Protein AF-S4P0T2-F1 (afdb_monomer_lite)

pLDDT: mean 82.88, std 11.69, range [52.84, 96.56]

Secondary structure (DSSP, 8-st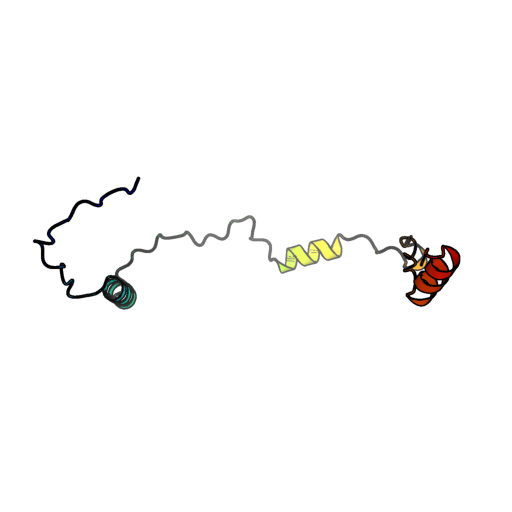ate):
-PPPPP-----S-----SS-HHHHHHHHHHTT------------GGG-S-HHHHHHHHHHTPPPPPPGGG--PPPP--PPPHHHHHHHHHHH----

Sequence (96 aa):
MGVKLKKVNYSRTPIEYELTPYEILMDDIRSRRYTLRKVDGAIPQSVKKDAHAMILEFIRSRPPLRKASERKLPPRRREVTPREQLLASIQVGRQL

Organism: NCBI:txid116150

Foldseek 3Di:
DDDDDDDDDCPDDPPPDVDDPVVVVVCCVVVVVDDDDDDPPPPPPVCVQDPVNVVVVVVVPDDDDDDPVPDDDDPDDDDQDPVNVVVVDVVVDDDD

InterPro domains:
  IPR029901 Protein Spire [PTHR21345] (2-96)

Radius of gyration: 36.44 Å; chains: 1; bounding box: 74×56×79 Å

Structure (mmCIF, N/CA/C/O backbone):
data_AF-S4P0T2-F1
#
_entry.id   AF-S4P0T2-F1
#
loop_
_atom_site.group_PDB
_atom_site.id
_atom_site.type_symbol
_atom_site.label_atom_id
_atom_site.label_alt_id
_atom_site.label_comp_id
_atom_site.label_asym_id
_atom_site.label_entity_id
_atom_site.label_seq_id
_atom_site.pdbx_PDB_ins_code
_atom_site.Cartn_x
_atom_site.Cartn_y
_atom_site.Cartn_z
_atom_site.occupancy
_atom_site.B_iso_or_equiv
_atom_site.auth_seq_id
_atom_site.auth_comp_id
_atom_site.auth_asym_id
_atom_site.auth_atom_id
_atom_site.pdbx_PDB_model_num
ATOM 1 N N . MET A 1 1 ? -25.415 -43.499 -20.628 1.00 52.84 1 MET A N 1
ATOM 2 C CA . MET A 1 1 ? -26.168 -44.010 -19.460 1.00 52.84 1 MET A CA 1
ATOM 3 C C . MET A 1 1 ? -26.354 -42.863 -18.478 1.00 52.84 1 MET A C 1
ATOM 5 O O . MET A 1 1 ? -25.355 -42.327 -18.021 1.00 52.84 1 MET A O 1
ATOM 9 N N . GLY A 1 2 ? -27.589 -42.410 -18.247 1.00 74.81 2 GLY A N 1
ATOM 10 C CA . GLY A 1 2 ? -27.871 -41.252 -17.387 1.00 74.81 2 GLY A CA 1
ATOM 11 C C . GLY A 1 2 ? -28.157 -41.659 -15.941 1.00 74.81 2 GLY A C 1
ATOM 12 O O . GLY A 1 2 ? -28.833 -42.659 -15.706 1.00 74.81 2 GLY A O 1
ATOM 13 N N . VAL A 1 3 ? -27.659 -40.883 -14.977 1.00 64.31 3 VAL A N 1
ATOM 14 C CA . VAL A 1 3 ? -27.936 -41.091 -13.549 1.00 64.31 3 VAL A CA 1
ATOM 15 C C . VAL A 1 3 ? -29.327 -40.551 -13.226 1.00 64.31 3 VAL A C 1
ATOM 17 O O . VAL A 1 3 ? -29.626 -39.384 -13.477 1.00 64.31 3 VAL A O 1
ATOM 20 N N . LYS A 1 4 ? -30.192 -41.407 -12.675 1.00 77.31 4 LYS A N 1
ATOM 21 C CA . LYS A 1 4 ? -31.561 -41.045 -12.293 1.00 77.31 4 LYS A CA 1
ATOM 22 C C . LYS A 1 4 ? -31.557 -40.522 -10.858 1.00 77.31 4 LYS A C 1
ATOM 24 O O . LYS A 1 4 ? -31.216 -41.255 -9.932 1.00 77.31 4 LYS A O 1
ATOM 29 N N . LEU A 1 5 ? -31.919 -39.255 -10.679 1.00 78.62 5 LEU A N 1
ATOM 30 C CA . LEU A 1 5 ? -31.975 -38.635 -9.357 1.00 78.62 5 LEU A CA 1
ATOM 31 C C . LEU A 1 5 ? -33.178 -39.153 -8.561 1.00 78.62 5 LEU A C 1
ATOM 33 O O . LEU A 1 5 ? -34.272 -39.352 -9.095 1.00 78.62 5 LEU A O 1
ATOM 37 N N . LYS A 1 6 ? -32.959 -39.378 -7.264 1.00 79.38 6 LYS A N 1
ATOM 38 C CA . LYS A 1 6 ? -33.980 -39.850 -6.326 1.00 79.38 6 LYS A CA 1
ATOM 39 C C . LYS A 1 6 ? -34.978 -38.722 -6.056 1.00 79.38 6 LYS A C 1
ATOM 41 O O . LYS A 1 6 ? -34.583 -37.630 -5.657 1.00 79.38 6 LYS A O 1
ATOM 46 N N . LYS A 1 7 ? -36.270 -38.990 -6.260 1.00 75.50 7 LYS A N 1
ATOM 47 C CA . LYS A 1 7 ? -37.349 -38.034 -5.983 1.00 75.50 7 LYS A CA 1
ATOM 48 C C . LYS A 1 7 ? -37.481 -37.867 -4.468 1.00 75.50 7 LYS A C 1
ATOM 50 O O . LYS A 1 7 ? -37.872 -38.804 -3.775 1.00 75.50 7 LYS A O 1
ATOM 55 N N . VAL A 1 8 ? -37.100 -36.700 -3.958 1.00 74.12 8 VAL A N 1
ATOM 56 C CA . VAL A 1 8 ? -37.256 -36.343 -2.544 1.00 74.12 8 VAL A CA 1
ATOM 57 C C . VAL A 1 8 ? -38.624 -35.689 -2.376 1.00 74.12 8 VAL A C 1
ATOM 59 O O . VAL A 1 8 ? -38.942 -34.730 -3.075 1.00 74.12 8 VAL A O 1
ATOM 62 N N . ASN A 1 9 ? -39.450 -36.231 -1.480 1.00 69.12 9 ASN A N 1
ATOM 63 C CA . ASN A 1 9 ? -40.700 -35.594 -1.079 1.00 69.12 9 ASN A CA 1
ATOM 64 C C . ASN A 1 9 ? -40.388 -34.574 0.018 1.00 69.12 9 ASN A C 1
ATOM 66 O O . ASN A 1 9 ? -39.929 -34.942 1.099 1.00 69.12 9 ASN A O 1
ATOM 70 N N . TYR A 1 10 ? -40.638 -33.299 -0.264 1.00 61.06 10 TYR A N 1
ATOM 71 C CA . TYR A 1 10 ? -40.533 -32.215 0.708 1.00 61.06 10 TYR A CA 1
ATOM 72 C C . TYR A 1 10 ? -41.773 -32.235 1.615 1.00 61.06 10 TYR A C 1
ATOM 74 O O . TYR A 1 10 ? -42.700 -31.459 1.431 1.00 61.06 10 TYR A O 1
ATOM 82 N N . SER A 1 11 ? -41.834 -33.171 2.567 1.00 63.78 11 SER A N 1
ATOM 83 C CA . SER A 1 11 ? -42.923 -33.225 3.560 1.00 63.78 11 SER A CA 1
ATOM 84 C C . SER A 1 11 ? -42.759 -32.202 4.687 1.00 63.78 11 SER A C 1
ATOM 86 O O . SER A 1 11 ? -43.646 -32.059 5.523 1.00 63.78 11 SER A O 1
ATOM 88 N N . ARG A 1 12 ? -41.608 -31.526 4.752 1.00 62.03 12 ARG A N 1
ATOM 89 C CA . ARG A 1 12 ? -41.336 -30.462 5.713 1.00 62.03 12 ARG A CA 1
ATOM 90 C C . ARG A 1 12 ? -41.501 -29.142 4.976 1.00 62.03 12 ARG A C 1
ATOM 92 O O . ARG A 1 12 ? -40.761 -28.879 4.029 1.00 62.03 12 ARG A O 1
ATOM 99 N N . THR A 1 13 ? -42.490 -28.355 5.386 1.00 63.25 13 THR A N 1
ATOM 100 C CA . THR A 1 13 ? -42.607 -26.957 4.973 1.00 63.25 13 THR A CA 1
ATOM 101 C C . THR A 1 13 ? -41.263 -26.262 5.216 1.00 63.25 13 THR A C 1
ATOM 103 O O . THR A 1 13 ? -40.599 -26.575 6.215 1.00 63.25 13 THR A O 1
ATOM 106 N N . PRO A 1 14 ? -40.806 -25.376 4.311 1.00 63.69 14 PRO A N 1
ATOM 107 C CA . PRO A 1 14 ? -39.653 -24.532 4.590 1.00 63.69 14 PRO A CA 1
ATOM 108 C C . PRO A 1 14 ? -39.844 -23.876 5.960 1.00 63.69 14 PRO A C 1
ATOM 110 O O . PRO A 1 14 ? -40.931 -23.388 6.259 1.00 63.69 14 PRO A O 1
ATOM 113 N N . ILE A 1 15 ? -38.824 -23.928 6.818 1.00 63.34 15 ILE A N 1
ATOM 114 C CA . ILE A 1 15 ? -38.847 -23.161 8.063 1.00 63.34 15 ILE A CA 1
ATOM 115 C C . ILE A 1 15 ? -38.746 -21.702 7.625 1.00 63.34 15 ILE A C 1
ATOM 117 O O . ILE A 1 15 ? -37.674 -21.244 7.231 1.00 63.34 15 ILE A O 1
ATOM 121 N N . GLU A 1 16 ? -39.880 -21.011 7.607 1.00 61.94 16 GLU A N 1
ATOM 122 C CA . GLU A 1 16 ? -39.921 -19.561 7.491 1.00 61.94 16 GLU A CA 1
ATOM 123 C C . GLU A 1 16 ? -39.327 -19.020 8.788 1.00 61.94 16 GLU A C 1
ATOM 125 O O . GLU A 1 16 ? -39.964 -19.006 9.838 1.00 61.94 16 GLU A O 1
ATOM 130 N N . TYR A 1 17 ? -38.040 -18.689 8.752 1.00 62.78 17 TYR A N 1
ATOM 131 C CA . TYR A 1 17 ? -37.443 -17.921 9.829 1.00 62.78 17 TYR A CA 1
ATOM 132 C C . TYR A 1 17 ? -38.087 -16.535 9.794 1.00 62.78 17 TYR A C 1
ATOM 134 O O . TYR A 1 17 ? -38.104 -15.909 8.736 1.00 62.78 17 TYR A O 1
ATOM 142 N N . GLU A 1 18 ? -38.605 -16.063 10.932 1.00 73.00 18 GLU A N 1
ATOM 143 C CA . GLU A 1 18 ? -39.220 -14.728 11.052 1.00 73.00 18 GLU A CA 1
ATOM 144 C C . GLU A 1 18 ? -38.300 -13.615 10.532 1.00 73.00 18 GLU A C 1
ATOM 146 O O . GLU A 1 18 ? -38.766 -12.597 10.031 1.00 73.00 18 GLU A O 1
ATOM 151 N N . LEU A 1 19 ? -36.987 -13.836 10.638 1.00 81.44 19 LEU A N 1
ATOM 152 C CA . LEU A 1 19 ? -35.944 -12.976 10.109 1.00 81.44 19 LEU A CA 1
ATOM 153 C C . LEU A 1 19 ? -34.960 -13.797 9.281 1.00 81.44 19 LEU A C 1
ATOM 155 O O . LEU A 1 19 ? -34.520 -14.885 9.667 1.00 81.44 19 LEU A O 1
ATOM 159 N N . THR A 1 20 ? -34.557 -13.230 8.154 1.00 88.44 20 THR A N 1
ATOM 160 C CA . THR A 1 20 ? -33.442 -13.727 7.360 1.00 88.44 20 THR A CA 1
ATOM 161 C C . THR A 1 20 ? -32.143 -13.661 8.175 1.00 88.44 20 THR A C 1
ATOM 163 O O . THR A 1 20 ? -31.969 -12.774 9.017 1.00 88.44 20 THR A O 1
ATOM 166 N N . PRO A 1 21 ? -31.158 -14.535 7.896 1.00 91.12 21 PRO A N 1
ATOM 167 C CA . PRO A 1 21 ? -29.846 -14.458 8.543 1.00 91.12 21 PRO A CA 1
ATOM 168 C C . PRO A 1 21 ? -29.182 -13.072 8.452 1.00 91.12 21 PRO A C 1
ATOM 170 O O . PRO A 1 21 ? -28.457 -12.671 9.360 1.00 91.12 21 PRO A O 1
ATOM 173 N N . TYR A 1 22 ? -29.448 -12.325 7.374 1.00 91.38 22 TYR A N 1
ATOM 174 C CA . TYR A 1 22 ? -28.974 -10.951 7.203 1.00 91.38 22 TYR A CA 1
ATOM 175 C C . TYR A 1 22 ? -29.608 -9.992 8.214 1.00 91.38 22 TYR A C 1
ATOM 177 O O . TYR A 1 22 ? -28.907 -9.191 8.825 1.00 91.38 22 TYR A O 1
ATOM 185 N N . GLU A 1 23 ? -30.920 -10.074 8.415 1.00 92.25 23 GLU A N 1
ATOM 186 C CA . GLU A 1 23 ? -31.633 -9.196 9.344 1.00 92.25 23 GLU A CA 1
ATOM 187 C C . GLU A 1 23 ? -31.222 -9.454 10.793 1.00 92.25 23 GLU A C 1
ATOM 189 O O . GLU A 1 23 ? -31.023 -8.498 11.540 1.00 92.25 23 GLU A O 1
ATOM 194 N N . ILE A 1 24 ? -30.995 -10.721 11.157 1.00 92.12 24 ILE A N 1
ATOM 195 C CA . ILE A 1 24 ? -30.434 -11.099 12.461 1.00 92.12 24 ILE A CA 1
ATOM 196 C C . ILE A 1 24 ? -29.055 -10.453 12.652 1.00 92.12 24 ILE A C 1
ATOM 198 O O . ILE A 1 24 ? -28.810 -9.812 13.671 1.00 92.12 24 ILE A O 1
ATOM 202 N N . LEU A 1 25 ? -28.174 -10.540 11.647 1.00 93.19 25 LEU A N 1
ATOM 203 C CA . LEU A 1 25 ? -26.852 -9.908 11.691 1.00 93.19 25 LEU A CA 1
ATOM 204 C 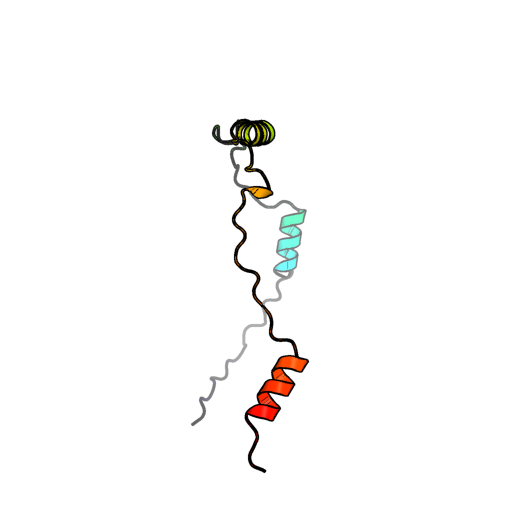C . LEU A 1 25 ? -26.944 -8.379 11.817 1.00 93.19 25 LEU A C 1
ATOM 206 O O . LEU A 1 25 ? -26.214 -7.771 12.600 1.00 93.19 25 LEU A O 1
ATOM 210 N N . MET A 1 26 ? -27.828 -7.741 11.048 1.00 96.56 26 MET A N 1
ATOM 211 C CA . MET A 1 26 ? -28.032 -6.293 11.121 1.00 96.56 26 MET A CA 1
ATOM 212 C C . MET A 1 26 ? -28.589 -5.861 12.479 1.00 96.56 26 MET A C 1
ATOM 214 O O . MET A 1 26 ? -28.240 -4.786 12.970 1.00 96.56 26 MET A O 1
ATOM 218 N N . ASP A 1 27 ? -29.452 -6.665 13.098 1.00 94.94 27 ASP A N 1
ATOM 219 C CA . ASP A 1 27 ? -29.927 -6.427 14.459 1.00 94.94 27 ASP A CA 1
ATOM 220 C C . ASP A 1 27 ? -28.811 -6.597 15.498 1.00 94.94 27 ASP A C 1
ATOM 222 O O . ASP A 1 27 ? -28.618 -5.716 16.333 1.00 94.94 27 ASP A O 1
ATOM 226 N N . ASP A 1 28 ? -27.991 -7.645 15.381 1.00 95.38 28 ASP A N 1
ATOM 227 C CA . ASP A 1 28 ? -26.830 -7.876 16.246 1.00 95.38 28 ASP A CA 1
ATOM 228 C C . ASP A 1 28 ? -25.828 -6.713 16.199 1.00 95.38 28 ASP A C 1
ATOM 230 O O . ASP A 1 28 ? -25.341 -6.263 17.242 1.00 95.38 28 ASP A O 1
ATOM 234 N N . ILE A 1 29 ? -25.541 -6.187 15.002 1.00 95.50 29 ILE A N 1
ATOM 235 C CA . ILE A 1 29 ? -24.658 -5.027 14.808 1.00 95.50 29 ILE A CA 1
ATOM 236 C C . ILE A 1 29 ? -25.262 -3.773 15.451 1.00 95.50 29 ILE A C 1
ATOM 238 O O . ILE A 1 29 ? -24.570 -3.077 16.200 1.00 95.50 29 ILE A O 1
ATOM 242 N N . ARG A 1 30 ? -26.546 -3.481 15.190 1.00 96.19 30 ARG A N 1
ATOM 243 C CA . ARG A 1 30 ? -27.238 -2.294 15.730 1.00 96.19 30 ARG A CA 1
ATOM 244 C C . ARG A 1 30 ? -27.345 -2.340 17.252 1.00 96.19 30 ARG A C 1
ATOM 246 O O . ARG A 1 30 ? -27.035 -1.352 17.915 1.00 96.19 30 ARG A O 1
ATOM 253 N N . SER A 1 31 ? -27.701 -3.500 17.792 1.00 96.44 31 SER A N 1
ATOM 254 C CA . SER A 1 31 ? -27.822 -3.770 19.227 1.00 96.44 31 SER A CA 1
ATOM 255 C C . SER A 1 31 ? -26.470 -4.001 19.912 1.00 96.44 31 SER A C 1
ATOM 257 O O . SER A 1 31 ? -26.423 -4.219 21.121 1.00 96.44 31 SER A O 1
ATOM 259 N N . ARG A 1 32 ? -25.359 -3.953 19.158 1.00 94.31 32 ARG A N 1
ATOM 260 C CA . ARG A 1 32 ? -23.987 -4.207 19.627 1.00 94.31 32 ARG A CA 1
ATOM 261 C C . ARG A 1 32 ? -23.850 -5.520 20.403 1.00 94.31 32 ARG A C 1
ATOM 263 O O . ARG A 1 32 ? -23.088 -5.610 21.365 1.00 94.31 32 ARG A O 1
ATOM 270 N N . ARG A 1 33 ? -24.563 -6.559 19.965 1.00 94.50 33 ARG A N 1
ATOM 271 C CA . ARG A 1 33 ? -24.523 -7.920 20.522 1.00 94.50 33 ARG A CA 1
ATOM 272 C C . ARG A 1 33 ? -23.270 -8.676 20.063 1.00 94.50 33 ARG A C 1
ATO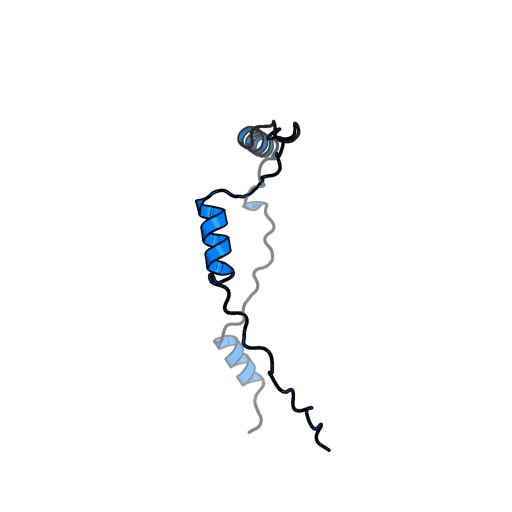M 274 O O . ARG A 1 33 ? -23.339 -9.796 19.572 1.00 94.50 33 ARG A O 1
ATOM 281 N N . TYR A 1 34 ? -22.104 -8.053 20.211 1.00 88.88 34 TYR A N 1
ATOM 282 C CA . TYR A 1 34 ? -20.812 -8.645 19.882 1.00 88.88 34 TYR A CA 1
ATOM 283 C C . TYR A 1 34 ? -19.806 -8.419 21.010 1.00 88.88 34 TYR A C 1
ATOM 285 O O . TYR A 1 34 ? -19.734 -7.354 21.619 1.00 88.88 34 TYR A O 1
ATOM 293 N N . THR A 1 35 ? -18.978 -9.426 21.270 1.00 91.44 35 THR A N 1
ATOM 294 C CA . THR A 1 35 ? -17.865 -9.333 22.219 1.00 91.44 35 THR A CA 1
ATOM 295 C C . THR A 1 35 ? -16.564 -9.136 21.452 1.00 91.44 35 THR A C 1
ATOM 297 O O . THR A 1 35 ? -16.097 -10.053 20.774 1.00 91.44 35 THR A O 1
ATOM 300 N N . LEU A 1 36 ? -15.960 -7.949 21.553 1.00 86.88 36 LEU A N 1
ATOM 301 C CA . LEU A 1 36 ? -14.624 -7.711 21.004 1.00 86.88 36 LEU A CA 1
ATOM 302 C C . LEU A 1 36 ? -13.567 -8.311 21.927 1.00 86.88 36 LEU A C 1
ATOM 304 O O . LEU A 1 36 ? -13.622 -8.152 23.147 1.00 86.88 36 LEU A O 1
ATOM 308 N N . ARG A 1 37 ? -12.559 -8.959 21.343 1.00 86.69 37 ARG A N 1
ATOM 309 C CA . ARG A 1 37 ? -11.357 -9.322 22.094 1.00 86.69 37 ARG A CA 1
ATOM 310 C C . ARG A 1 37 ? -10.587 -8.048 22.421 1.00 86.69 37 ARG A C 1
ATOM 312 O O . ARG A 1 37 ? -10.322 -7.242 21.530 1.00 86.69 37 ARG A O 1
ATOM 319 N N . LYS A 1 38 ? -10.207 -7.885 23.689 1.00 83.75 38 LYS A N 1
ATOM 320 C CA . LYS A 1 38 ? -9.280 -6.830 24.091 1.00 83.75 38 LYS A CA 1
ATOM 321 C C . LYS A 1 38 ? -7.933 -7.113 23.430 1.00 83.75 38 LYS A C 1
ATOM 323 O O . LYS A 1 38 ? -7.301 -8.124 23.719 1.00 83.75 38 LYS A O 1
ATOM 328 N N . VAL A 1 39 ? -7.522 -6.229 22.532 1.00 79.31 39 VAL A N 1
ATOM 329 C CA . VAL A 1 39 ? -6.150 -6.184 22.034 1.00 79.31 39 VAL A CA 1
ATOM 330 C C . VAL A 1 39 ? -5.436 -5.160 22.898 1.00 79.31 39 VAL A C 1
ATOM 332 O O . VAL A 1 39 ? -5.882 -4.014 22.985 1.00 79.31 39 VAL A O 1
ATOM 335 N N . ASP A 1 40 ? -4.374 -5.568 23.588 1.00 76.75 40 ASP A N 1
ATOM 336 C CA . ASP A 1 40 ? -3.562 -4.618 24.334 1.00 76.75 40 ASP A CA 1
ATOM 337 C C . ASP A 1 40 ? -2.941 -3.643 23.330 1.00 76.75 40 ASP A C 1
ATOM 339 O O . ASP A 1 40 ? -2.104 -4.016 22.511 1.00 76.75 40 ASP A O 1
ATOM 343 N N . GLY A 1 41 ? -3.370 -2.379 23.379 1.00 65.44 41 GLY A N 1
ATOM 344 C CA . GLY A 1 41 ? -2.881 -1.290 22.525 1.00 65.44 41 GLY A CA 1
ATOM 345 C C . GLY A 1 41 ? -1.431 -0.887 22.807 1.00 65.44 41 GLY A C 1
ATOM 346 O O . GLY A 1 41 ? -1.027 0.232 22.495 1.00 65.44 41 GLY A O 1
ATOM 347 N N . ALA A 1 42 ? -0.651 -1.770 23.435 1.00 67.81 42 ALA A N 1
ATOM 348 C CA . ALA A 1 42 ? 0.768 -1.587 23.637 1.00 67.81 42 ALA A CA 1
ATOM 349 C C . ALA A 1 42 ? 1.443 -1.652 22.267 1.00 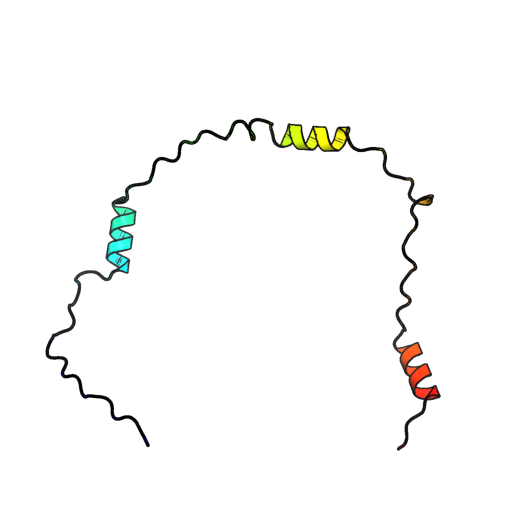67.81 42 ALA A C 1
ATOM 351 O O . ALA A 1 42 ? 1.728 -2.725 21.738 1.00 67.81 42 ALA A O 1
ATOM 352 N N . ILE A 1 43 ? 1.697 -0.478 21.692 1.00 62.50 43 ILE A N 1
ATOM 353 C CA . ILE A 1 43 ? 2.611 -0.338 20.565 1.00 62.50 43 ILE A CA 1
ATOM 354 C C . ILE A 1 43 ? 3.922 -1.022 20.989 1.00 62.50 43 ILE A C 1
ATOM 356 O O . ILE A 1 43 ? 4.501 -0.625 22.011 1.00 62.50 43 ILE A O 1
ATOM 360 N N . PRO A 1 44 ? 4.381 -2.068 20.274 1.00 67.81 44 PRO A N 1
ATOM 361 C CA . PRO A 1 44 ? 5.599 -2.775 20.636 1.00 67.81 44 PRO A CA 1
ATOM 362 C C . PRO A 1 44 ? 6.750 -1.785 20.810 1.00 67.81 44 PRO A C 1
ATOM 364 O O . PRO A 1 44 ? 6.876 -0.836 20.035 1.00 67.81 44 PRO A O 1
ATOM 367 N N . GLN A 1 45 ? 7.620 -1.995 21.806 1.00 60.56 45 GLN A N 1
ATOM 368 C CA . GLN A 1 45 ? 8.755 -1.091 22.037 1.00 60.56 45 GLN A CA 1
ATOM 369 C C . GLN A 1 45 ? 9.642 -0.912 20.789 1.00 60.56 45 GLN A C 1
ATOM 371 O O . GLN A 1 45 ? 10.303 0.115 20.648 1.00 60.56 45 GLN A O 1
ATOM 376 N N . SER A 1 46 ? 9.615 -1.877 19.864 1.00 59.09 46 SER A N 1
ATOM 377 C CA . SER A 1 46 ? 10.290 -1.822 18.565 1.00 59.09 46 SER A CA 1
ATOM 378 C C . SER A 1 46 ? 9.787 -0.709 17.634 1.00 59.09 46 SER A C 1
ATOM 380 O O . SER A 1 46 ? 10.537 -0.292 16.757 1.00 59.09 46 SER A O 1
ATOM 382 N N . VAL A 1 47 ? 8.572 -0.186 17.840 1.00 60.56 47 VAL A N 1
ATOM 383 C CA . VAL A 1 47 ? 7.962 0.914 17.062 1.00 60.56 47 VAL A CA 1
ATOM 384 C C . VAL A 1 47 ? 7.981 2.242 17.841 1.00 60.56 47 VAL A C 1
ATOM 386 O O . VAL A 1 47 ? 7.345 3.214 17.453 1.00 60.56 47 VAL A O 1
ATOM 389 N N . LYS A 1 48 ? 8.711 2.327 18.963 1.00 61.22 48 LYS A N 1
ATOM 390 C CA . LYS A 1 48 ? 8.858 3.588 19.719 1.00 61.22 48 LYS A CA 1
ATOM 391 C C . LYS A 1 48 ? 9.743 4.617 19.027 1.00 61.22 48 LYS A C 1
ATOM 393 O O . LYS A 1 48 ? 9.768 5.773 19.440 1.00 61.22 48 LYS A O 1
ATOM 398 N N . LYS A 1 49 ? 10.511 4.206 18.016 1.00 68.00 49 LYS A N 1
ATOM 399 C CA . LYS A 1 49 ? 11.218 5.167 17.179 1.00 68.00 49 LYS A CA 1
ATOM 400 C C . LYS A 1 49 ? 10.180 5.803 16.271 1.00 68.00 49 LYS A C 1
ATOM 402 O O . LYS A 1 49 ? 9.568 5.115 15.462 1.00 68.00 49 LYS A O 1
ATOM 407 N N . ASP A 1 50 ? 9.990 7.104 16.443 1.00 80.50 50 ASP A N 1
ATOM 408 C CA . ASP A 1 50 ? 9.193 7.923 15.543 1.00 80.50 50 ASP A CA 1
ATOM 409 C C . ASP A 1 50 ? 9.601 7.613 14.092 1.00 80.50 50 ASP A C 1
ATOM 411 O O . ASP A 1 50 ? 10.793 7.591 13.761 1.00 80.50 50 ASP A O 1
ATOM 415 N N . ALA A 1 51 ? 8.620 7.316 13.237 1.00 82.06 51 ALA A N 1
ATOM 416 C CA . ALA A 1 51 ? 8.864 6.991 11.835 1.00 82.06 51 ALA A CA 1
ATOM 417 C C . ALA A 1 51 ? 9.694 8.093 11.163 1.00 82.06 51 ALA A C 1
ATOM 419 O O . ALA A 1 51 ? 10.610 7.812 10.388 1.00 82.06 51 ALA A O 1
ATOM 420 N N . HIS A 1 52 ? 9.441 9.344 11.546 1.00 85.50 52 HIS A N 1
ATOM 421 C CA . HIS A 1 52 ? 10.200 10.495 11.092 1.00 85.50 52 HIS A CA 1
ATOM 422 C C . HIS A 1 52 ? 11.677 10.435 11.524 1.00 85.50 52 HIS A C 1
ATOM 424 O O . HIS A 1 52 ? 12.565 10.666 10.703 1.00 85.50 52 HIS A O 1
ATOM 430 N N . ALA A 1 53 ? 11.972 10.031 12.763 1.00 87.62 53 ALA A N 1
ATOM 431 C CA . ALA A 1 53 ? 13.346 9.853 13.236 1.00 87.62 53 ALA A CA 1
ATOM 432 C C . ALA A 1 53 ? 14.086 8.732 12.484 1.00 87.62 53 ALA A C 1
ATOM 434 O O . ALA A 1 53 ? 15.257 8.896 12.142 1.00 87.62 53 ALA A O 1
ATOM 435 N N . MET A 1 54 ? 13.407 7.622 12.169 1.00 86.00 54 MET A N 1
ATOM 436 C CA . MET A 1 54 ? 13.994 6.532 11.375 1.00 86.00 54 MET A CA 1
ATOM 437 C C . MET A 1 54 ? 14.309 6.960 9.936 1.00 86.00 54 MET A C 1
ATOM 439 O O . MET A 1 54 ? 15.369 6.626 9.408 1.00 86.00 54 MET A O 1
ATOM 443 N N . ILE A 1 55 ? 13.420 7.736 9.309 1.00 89.50 55 ILE A N 1
ATOM 444 C CA . ILE A 1 55 ? 13.641 8.286 7.964 1.00 89.50 55 ILE A CA 1
ATOM 445 C C . ILE A 1 55 ? 14.812 9.275 7.968 1.00 89.50 55 ILE A C 1
ATOM 447 O O . ILE A 1 55 ? 15.658 9.235 7.073 1.00 89.50 55 ILE A O 1
ATOM 451 N N . LEU A 1 56 ? 14.888 10.147 8.978 1.00 91.25 56 LEU A N 1
ATOM 452 C CA . LEU A 1 56 ? 15.985 11.102 9.116 1.00 91.25 56 LEU A CA 1
ATOM 453 C C . LEU A 1 56 ? 17.335 10.404 9.283 1.00 91.25 56 LEU A C 1
ATOM 455 O O . LEU A 1 56 ? 18.298 10.798 8.627 1.00 91.25 56 LEU A O 1
ATOM 459 N N . GLU A 1 57 ? 17.405 9.360 10.109 1.00 90.44 57 GLU A N 1
ATOM 460 C CA . GLU A 1 57 ? 18.619 8.558 10.280 1.00 90.44 57 GLU A CA 1
ATOM 461 C C . GLU A 1 57 ? 19.081 7.956 8.947 1.00 90.44 57 GLU A C 1
ATOM 463 O O . GLU A 1 57 ? 20.246 8.079 8.579 1.00 90.44 57 GLU A O 1
ATOM 468 N N . PHE A 1 58 ? 18.148 7.416 8.159 1.00 90.44 58 PHE A N 1
ATOM 469 C CA . PHE A 1 58 ? 18.435 6.865 6.836 1.00 90.44 58 PHE A CA 1
ATOM 470 C C . PHE A 1 58 ? 18.926 7.915 5.826 1.00 90.44 58 PHE A C 1
ATOM 472 O O . PHE A 1 58 ? 19.767 7.627 4.977 1.00 90.44 58 PHE A O 1
ATOM 479 N N . ILE A 1 59 ? 18.410 9.146 5.867 1.00 90.31 59 ILE A N 1
ATOM 480 C CA . ILE A 1 59 ? 18.899 10.226 4.995 1.00 90.31 59 ILE A CA 1
ATOM 481 C C . ILE A 1 59 ? 20.313 10.641 5.410 1.00 90.31 59 ILE A C 1
ATOM 483 O O . ILE A 1 59 ? 21.170 10.790 4.541 1.00 90.31 59 ILE A O 1
ATOM 487 N N . ARG A 1 60 ? 20.562 10.790 6.717 1.00 88.62 60 ARG A N 1
ATOM 488 C CA . ARG A 1 60 ? 21.861 11.204 7.270 1.00 88.62 60 ARG A CA 1
ATOM 489 C C . ARG A 1 60 ? 22.955 10.165 7.063 1.00 88.62 60 ARG A C 1
ATOM 491 O O . ARG A 1 60 ? 24.094 10.538 6.811 1.00 88.62 60 ARG A O 1
ATOM 498 N N . SER A 1 61 ? 22.619 8.879 7.148 1.00 90.88 61 SER A N 1
ATOM 499 C CA . SER A 1 61 ? 23.584 7.788 6.998 1.00 90.88 61 SER A CA 1
ATOM 500 C C . SER A 1 61 ? 23.990 7.528 5.545 1.00 90.88 61 SER A C 1
ATOM 502 O O . SER A 1 61 ? 24.893 6.727 5.296 1.00 90.88 61 SER A O 1
ATOM 504 N N . ARG A 1 62 ? 23.305 8.125 4.559 1.00 84.94 62 ARG A N 1
ATOM 505 C CA . ARG A 1 62 ? 23.568 7.824 3.151 1.00 84.94 62 ARG A CA 1
ATOM 506 C C . ARG A 1 62 ? 24.851 8.506 2.662 1.00 84.94 62 ARG A C 1
ATOM 508 O O . ARG A 1 62 ? 24.994 9.718 2.819 1.00 84.94 62 ARG A O 1
ATOM 515 N N . PRO A 1 63 ? 25.763 7.761 2.008 1.00 84.06 63 PRO A N 1
ATOM 516 C CA . PRO A 1 63 ? 26.932 8.359 1.382 1.00 84.06 63 PRO A CA 1
ATOM 517 C C . PRO A 1 63 ? 26.515 9.284 0.222 1.00 84.06 63 PRO A C 1
ATOM 519 O O . PRO A 1 63 ? 25.449 9.083 -0.374 1.00 84.06 63 PRO A O 1
ATOM 522 N N . PRO A 1 64 ? 27.350 10.272 -0.148 1.00 85.50 64 PRO A N 1
ATOM 523 C CA . PRO A 1 64 ? 27.067 11.171 -1.262 1.00 85.50 64 PRO A CA 1
ATOM 524 C C . PRO A 1 64 ? 26.820 10.401 -2.565 1.00 85.50 64 PRO A C 1
ATOM 526 O O . PRO A 1 64 ? 27.534 9.448 -2.890 1.00 85.50 64 PRO A O 1
ATOM 529 N N . LEU A 1 65 ? 25.823 10.825 -3.345 1.00 83.19 65 LEU A N 1
ATOM 530 C CA . LEU A 1 65 ? 25.560 10.230 -4.655 1.00 83.19 65 LEU A CA 1
ATOM 531 C C . LEU A 1 65 ? 26.732 10.500 -5.607 1.00 83.19 65 LEU A C 1
ATOM 533 O O . LEU A 1 65 ? 27.243 11.618 -5.674 1.00 83.19 65 LEU A O 1
ATOM 537 N N . ARG A 1 66 ? 27.111 9.502 -6.417 1.00 87.44 66 ARG A N 1
ATOM 538 C CA . ARG A 1 66 ? 28.119 9.702 -7.470 1.00 87.44 66 ARG A CA 1
ATOM 539 C C . ARG A 1 66 ? 27.652 10.735 -8.493 1.00 87.44 66 ARG A C 1
ATOM 541 O O . ARG A 1 66 ? 26.459 10.775 -8.838 1.00 87.44 66 ARG A O 1
ATOM 548 N N . LYS A 1 67 ? 28.594 11.533 -9.006 1.00 91.19 67 LYS A N 1
ATOM 549 C CA . LYS A 1 67 ? 28.337 12.535 -10.051 1.00 91.19 67 LYS A CA 1
ATOM 550 C C . LYS A 1 67 ? 27.718 11.873 -11.275 1.00 91.19 67 LYS A C 1
ATOM 552 O O . LYS A 1 67 ? 28.068 10.744 -11.606 1.00 91.19 67 LYS A O 1
ATOM 557 N N . ALA A 1 68 ? 26.818 12.573 -11.966 1.00 88.25 68 ALA A N 1
ATOM 558 C CA . ALA A 1 68 ? 26.151 12.036 -13.153 1.00 88.25 68 ALA A CA 1
ATOM 559 C C . ALA A 1 68 ? 27.151 11.573 -14.230 1.00 88.25 68 ALA A C 1
ATOM 561 O O . ALA A 1 68 ? 26.950 10.520 -14.825 1.00 88.25 68 ALA A O 1
ATOM 562 N N . SER A 1 69 ? 28.259 12.301 -14.397 1.00 90.38 69 SER A N 1
ATOM 563 C CA . SER A 1 69 ? 29.345 11.981 -15.334 1.00 90.38 69 SER A CA 1
ATOM 564 C C . SER A 1 69 ? 30.079 10.670 -15.032 1.00 90.38 69 SER A C 1
ATOM 566 O O . SER A 1 69 ? 30.652 10.071 -15.933 1.00 90.38 69 SER A O 1
ATOM 568 N N . GLU A 1 70 ? 30.072 10.211 -13.779 1.00 92.56 70 GLU A N 1
ATOM 569 C CA . GLU A 1 70 ? 30.759 8.987 -13.342 1.00 92.56 70 GLU A CA 1
ATOM 570 C C . GLU A 1 70 ? 29.847 7.751 -13.386 1.00 92.56 70 GLU A C 1
ATOM 572 O O . GLU A 1 70 ? 30.294 6.624 -13.154 1.00 92.56 70 GLU A O 1
ATOM 577 N N . ARG A 1 71 ? 28.546 7.937 -13.646 1.00 90.44 71 ARG A N 1
ATOM 578 C CA . ARG A 1 71 ? 27.573 6.842 -13.686 1.00 90.44 71 ARG A CA 1
ATOM 579 C C . ARG A 1 71 ? 27.694 6.117 -15.024 1.00 90.44 71 ARG A C 1
ATOM 581 O O . ARG A 1 71 ? 27.387 6.677 -16.071 1.00 90.44 71 ARG A O 1
ATOM 588 N N . LYS A 1 72 ? 28.095 4.844 -14.993 1.00 89.38 72 LYS A N 1
ATOM 589 C CA . LYS A 1 72 ? 28.045 3.969 -16.172 1.00 89.38 72 LYS A CA 1
ATOM 590 C C . LYS A 1 72 ? 26.584 3.636 -16.480 1.00 89.38 72 LYS A C 1
ATOM 592 O O . LYS A 1 72 ? 25.968 2.854 -15.759 1.00 89.38 72 LYS A O 1
ATOM 597 N N . LEU A 1 73 ? 26.024 4.259 -17.516 1.00 85.44 73 LEU A N 1
ATOM 598 C CA . LEU A 1 73 ? 24.692 3.918 -18.010 1.00 85.44 73 LEU A CA 1
ATOM 599 C C . LEU A 1 73 ? 24.744 2.599 -18.792 1.00 85.44 73 LEU A C 1
ATOM 601 O O . LEU A 1 73 ? 25.734 2.343 -19.485 1.00 85.44 73 LEU A O 1
ATOM 605 N N . PRO A 1 74 ? 23.696 1.761 -18.715 1.00 87.56 74 PRO A N 1
ATOM 606 C CA . PRO A 1 74 ? 23.577 0.625 -19.615 1.00 87.56 74 PRO A CA 1
ATOM 607 C C . PRO A 1 74 ? 23.550 1.114 -21.073 1.00 87.56 74 PRO A C 1
ATOM 609 O O . PRO A 1 74 ? 23.051 2.214 -21.344 1.00 87.56 74 PRO A O 1
ATOM 612 N N . PRO A 1 75 ? 24.072 0.320 -22.026 1.00 88.00 75 PRO A N 1
ATOM 613 C CA . PRO A 1 75 ? 24.034 0.685 -23.434 1.00 88.00 75 PRO A CA 1
ATOM 614 C C . PRO A 1 75 ? 22.585 0.913 -23.870 1.00 88.00 75 PRO A C 1
ATOM 616 O O . PRO A 1 75 ? 21.684 0.139 -23.532 1.00 88.00 75 PRO A O 1
ATOM 619 N N . ARG A 1 76 ? 22.357 1.991 -24.626 1.00 86.19 76 ARG A N 1
ATOM 620 C CA . ARG A 1 76 ? 21.035 2.310 -25.166 1.00 86.19 76 ARG A CA 1
ATOM 621 C C . ARG A 1 76 ? 20.588 1.154 -26.060 1.00 86.19 76 ARG A C 1
ATOM 623 O O . ARG A 1 76 ? 21.251 0.853 -27.051 1.00 86.19 76 ARG A O 1
ATOM 630 N N . ARG A 1 77 ? 19.462 0.518 -25.724 1.00 85.00 77 ARG A N 1
ATOM 631 C CA . ARG A 1 77 ? 18.825 -0.458 -26.614 1.00 85.00 77 ARG A CA 1
ATOM 632 C C . ARG A 1 77 ? 18.405 0.290 -27.878 1.00 85.00 77 ARG A C 1
ATOM 634 O O . ARG A 1 77 ? 17.608 1.222 -27.805 1.00 85.00 77 ARG A O 1
ATOM 641 N N . ARG A 1 78 ? 19.007 -0.055 -29.017 1.00 82.88 78 ARG A N 1
ATOM 642 C CA . ARG A 1 78 ? 18.527 0.401 -30.322 1.00 82.88 78 ARG A CA 1
ATOM 643 C C . ARG A 1 78 ? 17.285 -0.412 -30.649 1.00 82.88 78 ARG A C 1
ATOM 645 O O . ARG A 1 78 ? 17.376 -1.620 -30.841 1.00 82.88 78 ARG A O 1
ATOM 652 N N . GLU A 1 79 ? 16.141 0.249 -30.662 1.00 87.56 79 GLU A N 1
ATOM 653 C CA . GLU A 1 79 ? 14.923 -0.320 -31.223 1.00 87.56 79 GLU A CA 1
ATOM 654 C C . GLU A 1 79 ? 15.011 -0.203 -32.742 1.00 87.56 79 GLU A C 1
ATOM 656 O O . GLU A 1 79 ? 15.380 0.851 -33.262 1.00 87.56 79 GLU A O 1
ATOM 661 N N . VAL A 1 80 ? 14.720 -1.296 -33.446 1.00 90.69 80 VAL A N 1
ATOM 662 C CA . VAL A 1 80 ? 14.667 -1.285 -34.909 1.00 90.69 80 VAL A CA 1
ATOM 663 C C . VAL A 1 80 ? 13.409 -0.529 -35.308 1.00 90.69 80 VAL A C 1
ATOM 665 O O . VAL A 1 80 ? 12.302 -0.920 -34.933 1.00 90.69 80 VAL A O 1
ATOM 668 N N . THR A 1 81 ? 13.569 0.555 -36.054 1.00 92.69 81 THR A N 1
ATOM 669 C CA . THR A 1 81 ? 12.435 1.351 -36.528 1.00 92.69 81 THR A CA 1
ATOM 670 C C . THR A 1 81 ? 11.589 0.541 -37.520 1.00 92.69 81 THR A C 1
ATOM 672 O O . THR A 1 81 ? 12.129 -0.305 -38.238 1.00 92.69 81 THR A O 1
ATOM 675 N N . PRO A 1 82 ? 10.277 0.815 -37.655 1.00 94.81 82 PRO A N 1
ATOM 676 C CA . PRO A 1 82 ? 9.443 0.152 -38.664 1.00 94.81 82 PRO A CA 1
ATOM 677 C C . PRO A 1 82 ? 10.011 0.263 -40.088 1.00 94.81 82 PRO A C 1
ATOM 679 O O . PRO A 1 82 ? 9.928 -0.679 -40.871 1.00 94.81 82 PRO A O 1
ATOM 682 N N . ARG A 1 83 ? 10.661 1.394 -40.410 1.00 95.19 83 ARG A N 1
ATOM 683 C CA . ARG A 1 83 ? 11.363 1.595 -41.686 1.00 95.19 83 ARG A CA 1
ATOM 684 C C . ARG A 1 83 ? 12.519 0.611 -41.865 1.00 95.19 83 ARG A C 1
ATOM 686 O O . ARG A 1 83 ? 12.666 0.042 -42.938 1.00 95.19 83 ARG A O 1
ATOM 693 N N . GLU A 1 84 ? 13.348 0.426 -40.844 1.00 95.44 84 GLU A N 1
ATOM 694 C CA . GLU A 1 84 ? 14.470 -0.520 -40.888 1.00 95.44 84 GLU A CA 1
ATOM 695 C C . GLU A 1 84 ? 13.980 -1.969 -40.988 1.00 95.44 84 GLU A C 1
ATOM 697 O O . GLU A 1 84 ? 14.540 -2.740 -41.761 1.00 95.44 84 GLU A O 1
ATOM 702 N N . GLN A 1 85 ? 12.897 -2.321 -40.286 1.00 94.38 85 GLN A N 1
ATOM 703 C CA . GLN A 1 85 ? 12.263 -3.640 -40.405 1.00 94.38 85 GLN A CA 1
ATOM 704 C C . GLN A 1 85 ? 11.744 -3.897 -41.825 1.00 94.38 85 GLN A C 1
ATOM 706 O O . GLN A 1 85 ? 11.950 -4.981 -42.367 1.00 94.38 85 GLN A O 1
ATOM 711 N N . LEU A 1 86 ? 11.109 -2.894 -42.443 1.00 94.44 86 LEU A N 1
ATOM 712 C CA . LEU A 1 86 ? 10.625 -2.969 -43.821 1.00 94.44 86 LEU A CA 1
ATOM 713 C C . LEU A 1 86 ? 11.776 -3.120 -44.822 1.00 94.44 86 LEU A C 1
ATOM 715 O O . LEU A 1 86 ? 11.721 -3.965 -45.706 1.00 94.44 86 LEU A O 1
ATOM 719 N N . LEU A 1 87 ? 12.835 -2.321 -44.692 1.00 95.69 87 LEU A N 1
ATOM 720 C CA . LEU A 1 87 ? 13.993 -2.433 -45.582 1.00 95.69 87 LEU A CA 1
ATOM 721 C C . LEU A 1 87 ? 14.683 -3.796 -45.441 1.00 95.69 87 LEU A C 1
ATOM 723 O O . LEU A 1 87 ? 15.067 -4.387 -46.448 1.00 95.69 87 LEU A O 1
ATOM 727 N N . ALA A 1 88 ? 14.786 -4.323 -44.218 1.00 94.06 88 ALA A N 1
ATOM 728 C CA . ALA A 1 88 ? 15.317 -5.659 -43.973 1.00 94.06 88 ALA A CA 1
ATOM 729 C C . ALA A 1 88 ? 14.433 -6.755 -44.593 1.00 94.06 88 ALA A C 1
ATOM 731 O O . ALA A 1 88 ? 14.956 -7.675 -45.215 1.00 94.06 88 ALA A O 1
ATOM 732 N N . SER A 1 89 ? 13.103 -6.657 -44.485 1.00 93.44 89 SER A N 1
ATOM 733 C CA . SER A 1 89 ? 12.199 -7.649 -45.085 1.00 93.44 89 SER A CA 1
ATOM 734 C C . SER A 1 89 ? 12.220 -7.617 -46.616 1.00 93.44 89 SER A C 1
ATOM 736 O O . SER A 1 89 ? 12.154 -8.670 -47.247 1.00 93.44 89 SER A O 1
ATOM 738 N N . ILE A 1 90 ? 12.392 -6.433 -47.214 1.00 94.75 90 ILE A N 1
ATOM 739 C CA . ILE A 1 90 ? 12.583 -6.274 -48.662 1.00 94.75 90 ILE A CA 1
ATOM 740 C C . ILE A 1 90 ? 13.886 -6.946 -49.115 1.00 94.75 90 ILE A C 1
ATOM 742 O O . ILE A 1 90 ? 13.884 -7.632 -50.133 1.00 94.75 90 ILE A O 1
ATOM 746 N N . GLN A 1 91 ? 14.982 -6.789 -48.362 1.00 93.81 91 GLN A N 1
ATOM 747 C CA . GLN A 1 91 ? 16.266 -7.431 -48.680 1.00 93.81 91 GLN A CA 1
ATOM 748 C C . GLN A 1 91 ? 16.208 -8.960 -48.595 1.00 93.81 91 GLN A C 1
ATOM 750 O O . GLN A 1 91 ? 16.837 -9.634 -49.405 1.00 93.81 91 GLN A O 1
ATOM 755 N N . VAL A 1 92 ? 15.466 -9.508 -47.628 1.00 94.62 92 VAL A N 1
ATOM 756 C CA . VAL A 1 92 ? 15.280 -10.964 -47.478 1.00 94.62 92 VAL A CA 1
ATOM 757 C C . VAL A 1 92 ? 14.460 -11.543 -48.636 1.00 94.62 92 VAL A C 1
ATOM 759 O O . VAL A 1 92 ? 14.677 -12.686 -49.035 1.00 94.62 92 VAL A O 1
ATOM 762 N N . GLY A 1 93 ? 13.547 -10.749 -49.200 1.00 88.06 93 GLY A N 1
ATOM 763 C CA . GLY A 1 93 ? 12.626 -11.196 -50.237 1.00 88.06 93 GLY A CA 1
ATOM 764 C C . GLY A 1 93 ? 11.553 -12.152 -49.703 1.00 88.06 93 GLY A C 1
ATOM 765 O O . GLY A 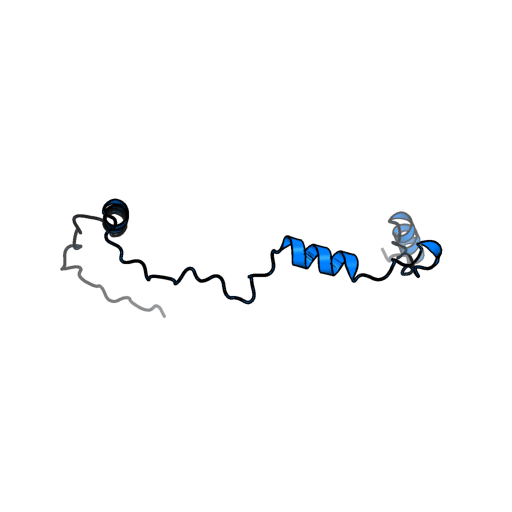1 93 ? 11.597 -12.640 -48.573 1.00 88.06 93 GLY A O 1
ATOM 766 N N . ARG A 1 94 ? 10.535 -12.413 -50.524 1.00 87.38 94 ARG A N 1
ATOM 767 C CA . ARG A 1 94 ? 9.470 -13.385 -50.243 1.00 87.38 94 ARG A CA 1
ATOM 768 C C . ARG A 1 94 ? 9.072 -14.063 -51.555 1.00 87.38 94 ARG A C 1
ATOM 770 O O . ARG A 1 94 ? 8.930 -13.379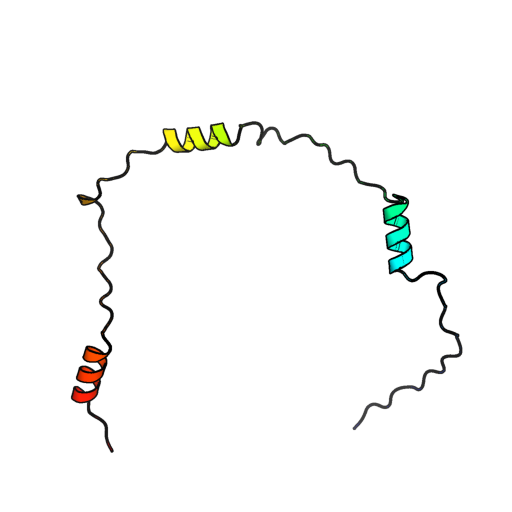 -52.562 1.00 87.38 94 ARG A O 1
ATOM 777 N N . GLN A 1 95 ? 8.906 -15.386 -51.529 1.00 79.56 95 GLN A N 1
ATOM 778 C CA . GLN A 1 95 ? 8.346 -16.152 -52.650 1.00 79.56 95 GLN A CA 1
ATOM 779 C C . GLN A 1 95 ? 6.850 -15.837 -52.782 1.00 79.56 95 GLN A C 1
ATOM 781 O O . GLN A 1 95 ? 6.150 -15.776 -51.766 1.00 79.56 95 GLN A O 1
ATOM 786 N N . LEU A 1 96 ? 6.406 -15.595 -54.013 1.00 73.38 96 LEU A N 1
ATOM 787 C CA . LEU A 1 96 ? 5.011 -15.317 -54.357 1.00 73.38 96 LEU A CA 1
ATOM 788 C C . LEU A 1 96 ? 4.231 -16.613 -54.573 1.00 73.38 96 LEU A C 1
ATOM 790 O O . LEU A 1 96 ? 4.817 -17.553 -55.155 1.00 73.38 96 LEU A O 1
#